Protein AF-G9QNP5-F1 (afdb_monomer)

Structure (mmCIF, N/CA/C/O backbone):
data_AF-G9QNP5-F1
#
_entry.id   AF-G9QNP5-F1
#
loop_
_atom_site.group_PDB
_atom_site.id
_atom_site.type_symbol
_atom_site.label_atom_id
_atom_site.label_alt_id
_atom_site.label_comp_id
_atom_site.label_asym_id
_atom_site.label_entity_id
_atom_site.label_seq_id
_atom_site.pdbx_PDB_ins_code
_atom_site.Cartn_x
_atom_site.Cartn_y
_atom_site.Cartn_z
_atom_site.occupancy
_atom_site.B_iso_or_equiv
_atom_site.auth_seq_id
_atom_site.auth_comp_id
_atom_site.auth_asym_id
_atom_site.auth_atom_id
_atom_site.pdbx_PDB_model_num
ATOM 1 N N . MET A 1 1 ? 5.532 4.391 25.648 1.00 56.62 1 MET A N 1
ATOM 2 C CA . MET A 1 1 ? 5.878 4.339 24.213 1.00 56.62 1 MET A CA 1
ATOM 3 C C . MET A 1 1 ? 5.497 5.683 23.632 1.00 56.62 1 MET A C 1
ATOM 5 O O . MET A 1 1 ? 4.546 6.259 24.132 1.00 56.62 1 MET A O 1
ATOM 9 N N . ARG A 1 2 ? 6.279 6.243 22.707 1.00 53.44 2 ARG A N 1
ATOM 10 C CA . ARG A 1 2 ? 5.830 7.424 21.964 1.00 53.44 2 ARG A CA 1
ATOM 11 C C . ARG A 1 2 ? 5.031 6.882 20.787 1.00 53.44 2 ARG A C 1
ATOM 13 O O . ARG A 1 2 ? 5.622 6.217 19.945 1.00 53.44 2 ARG A O 1
ATOM 20 N N . GLU A 1 3 ? 3.721 7.056 20.827 1.00 57.97 3 GLU A N 1
ATOM 21 C CA . GLU A 1 3 ? 2.862 6.879 19.660 1.00 57.97 3 GLU A CA 1
ATOM 22 C C . GLU A 1 3 ? 3.172 8.061 18.741 1.00 57.97 3 GLU A C 1
ATOM 24 O O . GLU A 1 3 ? 3.080 9.217 19.153 1.00 57.97 3 GLU A O 1
ATOM 29 N N . THR A 1 4 ? 3.715 7.772 17.562 1.00 74.25 4 THR A N 1
ATOM 30 C CA . THR A 1 4 ? 3.857 8.771 16.505 1.00 74.25 4 THR A CA 1
ATOM 31 C C . THR A 1 4 ? 2.599 8.648 15.664 1.00 74.25 4 THR A C 1
ATOM 33 O O . THR A 1 4 ? 2.353 7.567 15.135 1.00 74.25 4 THR A O 1
ATOM 36 N N . GLU A 1 5 ? 1.822 9.720 15.563 1.00 69.88 5 GLU A N 1
ATOM 37 C CA . GLU A 1 5 ? 0.705 9.810 14.621 1.00 69.88 5 GLU A CA 1
ATOM 38 C C . GLU A 1 5 ? 1.284 9.819 13.202 1.00 69.88 5 GLU A C 1
ATOM 40 O O . GLU A 1 5 ? 2.155 10.634 12.879 1.00 69.88 5 GLU A O 1
ATOM 45 N N . VAL A 1 6 ? 0.870 8.850 12.388 1.00 74.75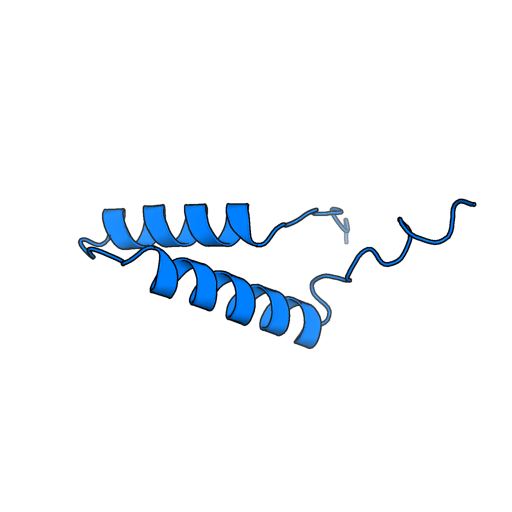 6 VAL A N 1
ATOM 46 C CA . VAL A 1 6 ? 1.307 8.693 11.000 1.00 74.75 6 VAL A CA 1
ATOM 47 C C . VAL A 1 6 ? 0.061 8.736 10.136 1.00 74.75 6 VAL A C 1
ATOM 49 O O . VAL A 1 6 ? -0.805 7.880 10.277 1.00 74.75 6 VAL A O 1
ATOM 52 N N . TYR A 1 7 ? 0.004 9.722 9.247 1.00 80.25 7 TYR A N 1
ATOM 53 C CA . TYR A 1 7 ? -1.002 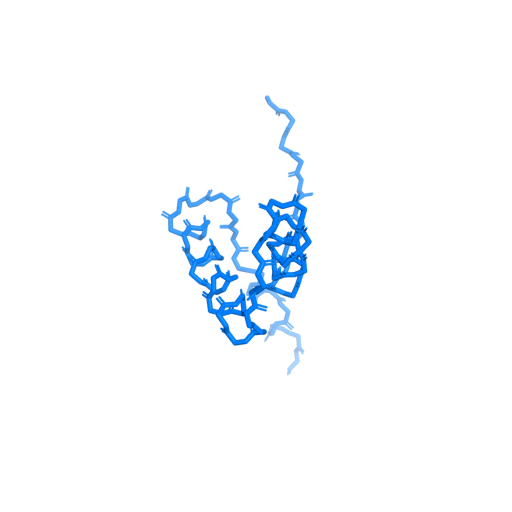9.804 8.196 1.00 80.25 7 TYR A CA 1
ATOM 54 C C . TYR A 1 7 ? -0.460 9.055 6.987 1.00 80.25 7 TYR A C 1
ATOM 56 O O . TYR A 1 7 ? 0.694 9.266 6.608 1.00 80.25 7 TYR A O 1
ATOM 64 N N . ILE A 1 8 ? -1.258 8.147 6.437 1.00 85.44 8 ILE A N 1
ATOM 65 C CA . ILE A 1 8 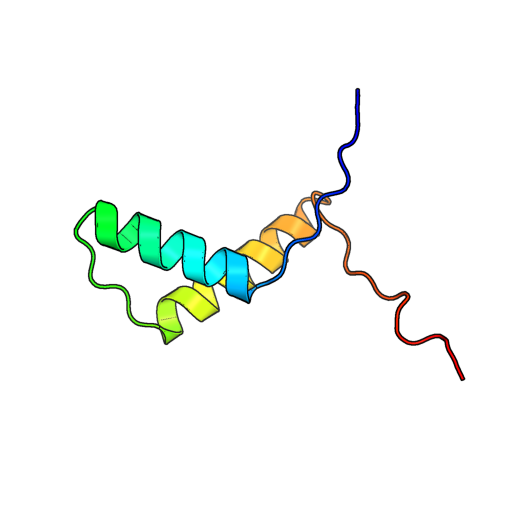? -0.879 7.349 5.277 1.00 85.44 8 ILE A CA 1
ATOM 66 C C . ILE A 1 8 ? -2.046 7.308 4.301 1.00 85.44 8 ILE A C 1
ATOM 68 O O . ILE A 1 8 ? -3.179 7.054 4.702 1.00 85.44 8 ILE A O 1
ATOM 72 N N . ASP A 1 9 ? -1.757 7.548 3.029 1.00 90.06 9 ASP A N 1
ATOM 73 C CA . ASP A 1 9 ? -2.713 7.397 1.941 1.00 90.06 9 ASP A CA 1
ATOM 74 C C . ASP A 1 9 ? -2.312 6.225 1.029 1.00 90.06 9 ASP A C 1
ATOM 76 O O . ASP A 1 9 ? -1.196 5.690 1.082 1.00 90.06 9 ASP A O 1
ATOM 80 N N . THR A 1 10 ? -3.257 5.763 0.214 1.00 92.56 10 THR A N 1
ATOM 81 C CA . THR A 1 10 ? -3.025 4.644 -0.706 1.00 92.56 10 THR A CA 1
ATOM 82 C C . THR A 1 10 ? -2.103 5.027 -1.868 1.00 92.56 10 THR A C 1
ATOM 84 O O . THR A 1 10 ? -1.398 4.161 -2.390 1.00 92.56 10 THR A O 1
ATOM 87 N N . GLU A 1 11 ? -2.017 6.309 -2.240 1.00 94.19 11 GLU A N 1
ATOM 88 C CA . GLU A 1 11 ? -1.122 6.788 -3.302 1.00 94.19 11 GLU A CA 1
ATOM 89 C C . GLU A 1 11 ? 0.359 6.696 -2.885 1.00 94.19 11 GLU A C 1
ATOM 91 O O . GLU A 1 11 ? 1.187 6.190 -3.645 1.00 94.19 11 GLU A O 1
ATOM 96 N N . GLU A 1 12 ? 0.699 7.087 -1.658 1.00 94.31 12 GLU A N 1
ATOM 97 C CA . GLU A 1 12 ? 2.037 7.004 -1.070 1.00 94.31 12 GLU A CA 1
ATOM 98 C C . GLU A 1 12 ? 2.476 5.542 -0.944 1.00 94.31 12 GLU A C 1
ATOM 100 O O . GLU A 1 12 ? 3.610 5.187 -1.291 1.00 94.31 12 GLU A O 1
ATOM 105 N N . ILE A 1 13 ? 1.566 4.663 -0.506 1.00 95.06 13 ILE A N 1
ATOM 106 C CA . ILE A 1 13 ? 1.821 3.220 -0.451 1.00 95.06 13 ILE A CA 1
ATOM 107 C C . ILE A 1 13 ? 2.131 2.682 -1.857 1.00 95.06 13 ILE A C 1
ATOM 109 O O . ILE A 1 13 ? 3.106 1.937 -2.036 1.00 95.06 13 ILE A O 1
ATOM 113 N N . ALA A 1 14 ? 1.344 3.070 -2.864 1.00 96.62 14 ALA A N 1
ATOM 114 C CA . ALA A 1 14 ? 1.553 2.660 -4.247 1.00 96.62 14 ALA A CA 1
ATOM 115 C C . ALA A 1 14 ? 2.916 3.143 -4.775 1.00 96.62 14 ALA A C 1
ATOM 117 O O . ALA A 1 14 ? 3.715 2.349 -5.284 1.00 96.62 14 ALA A O 1
ATOM 118 N N . GLU A 1 15 ? 3.249 4.423 -4.603 1.00 95.94 15 GLU A N 1
ATOM 119 C CA . GLU A 1 15 ? 4.537 4.979 -5.029 1.00 95.94 15 GLU A CA 1
ATOM 120 C C . GLU A 1 15 ? 5.726 4.277 -4.361 1.00 95.94 15 GLU A C 1
ATOM 122 O O . GLU A 1 15 ? 6.724 3.950 -5.024 1.00 95.94 15 GLU A O 1
ATOM 127 N N . PHE A 1 16 ? 5.609 3.981 -3.064 1.00 95.69 16 PHE A N 1
ATOM 128 C CA . PHE A 1 16 ? 6.623 3.246 -2.321 1.00 95.69 16 PHE A CA 1
ATOM 129 C C . PHE A 1 16 ? 6.853 1.852 -2.915 1.00 95.69 16 PHE A C 1
ATOM 131 O O . PHE A 1 16 ? 7.997 1.483 -3.218 1.00 95.69 16 PHE A O 1
ATOM 138 N N . PHE A 1 17 ? 5.783 1.083 -3.137 1.00 96.25 17 PHE A N 1
ATOM 139 C CA . PHE A 1 17 ? 5.892 -0.253 -3.720 1.00 96.25 17 PHE A CA 1
ATOM 140 C C . PHE A 1 17 ? 6.428 -0.218 -5.144 1.00 96.25 17 PHE A C 1
ATOM 142 O O . PHE A 1 17 ? 7.310 -1.015 -5.470 1.00 96.25 17 PHE A O 1
ATOM 149 N N . TYR A 1 18 ? 5.975 0.723 -5.973 1.00 97.12 18 TYR A N 1
ATOM 150 C CA . TYR A 1 18 ? 6.502 0.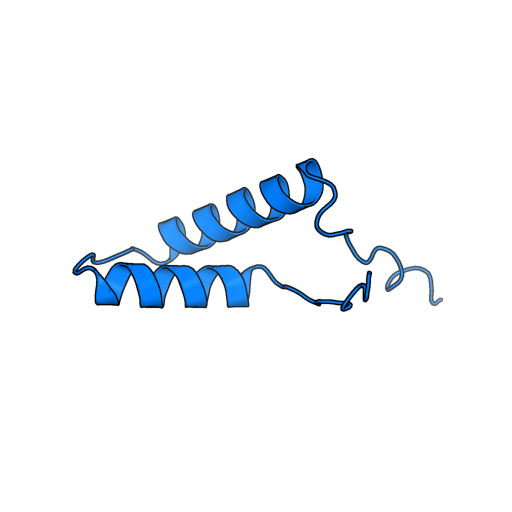903 -7.321 1.00 97.12 18 TYR A CA 1
ATOM 151 C C . TYR A 1 18 ? 8.023 1.100 -7.293 1.00 97.12 18 TYR A C 1
ATOM 153 O O . TYR A 1 18 ? 8.767 0.361 -7.947 1.00 97.12 18 TYR A O 1
ATOM 161 N N . GLY A 1 19 ? 8.508 2.051 -6.489 1.00 96.44 19 GLY A N 1
ATOM 162 C CA . GLY A 1 19 ? 9.934 2.346 -6.368 1.00 96.44 19 GLY A CA 1
ATOM 163 C C . GLY A 1 19 ? 10.748 1.157 -5.853 1.00 96.44 19 GLY A C 1
ATOM 164 O O . GLY A 1 19 ? 11.814 0.844 -6.390 1.00 96.44 19 GLY A O 1
ATOM 165 N N . GLU A 1 20 ? 10.251 0.459 -4.834 1.00 97.62 20 GLU A N 1
ATOM 166 C CA . GLU A 1 20 ? 10.919 -0.708 -4.260 1.00 97.62 20 GLU A CA 1
ATOM 167 C C . GLU A 1 20 ? 10.947 -1.910 -5.220 1.00 97.62 20 GLU A C 1
ATOM 169 O O . GLU A 1 20 ? 11.965 -2.612 -5.300 1.00 97.62 20 GLU A O 1
ATOM 174 N N . LEU A 1 21 ? 9.878 -2.137 -5.983 1.00 96.75 21 LEU A N 1
ATOM 175 C CA . LEU A 1 21 ? 9.814 -3.178 -7.009 1.00 96.75 21 LEU A CA 1
ATOM 176 C C . LEU A 1 21 ? 10.783 -2.872 -8.158 1.00 96.75 21 LEU A C 1
ATOM 178 O O . LEU A 1 21 ? 11.571 -3.742 -8.540 1.00 96.75 21 LEU A O 1
ATOM 182 N N . VAL A 1 22 ? 10.825 -1.625 -8.632 1.00 96.75 22 VAL A N 1
ATOM 183 C CA . VAL A 1 22 ? 11.776 -1.188 -9.667 1.00 96.75 22 VAL A CA 1
ATOM 184 C C . VAL A 1 22 ? 13.226 -1.360 -9.208 1.00 96.75 22 VAL A C 1
ATOM 186 O O . VAL A 1 22 ? 14.041 -1.917 -9.945 1.00 96.75 22 VAL A O 1
ATOM 189 N N . LYS A 1 23 ? 13.568 -0.974 -7.969 1.00 97.44 23 LYS A N 1
ATOM 190 C CA . LYS A 1 23 ? 14.925 -1.175 -7.411 1.00 97.44 23 LYS A CA 1
ATOM 191 C C . LYS A 1 23 ? 15.342 -2.648 -7.357 1.00 97.44 23 LYS A C 1
ATOM 193 O O . LYS A 1 23 ? 16.532 -2.946 -7.420 1.00 97.44 23 LYS A O 1
ATOM 198 N N . ARG A 1 24 ? 14.380 -3.567 -7.236 1.00 97.12 24 ARG A N 1
ATOM 199 C CA . ARG A 1 24 ? 14.606 -5.023 -7.235 1.00 97.12 24 ARG A CA 1
ATOM 200 C C . ARG A 1 24 ? 14.600 -5.636 -8.641 1.00 97.12 24 ARG A C 1
ATOM 202 O O . ARG A 1 24 ? 14.810 -6.838 -8.766 1.00 97.12 24 ARG A O 1
ATOM 209 N N . GLY A 1 25 ? 14.415 -4.824 -9.684 1.00 96.69 25 GLY A N 1
ATOM 210 C CA . GLY A 1 25 ? 14.449 -5.251 -11.083 1.00 96.69 25 GLY A CA 1
ATOM 211 C C . GLY A 1 25 ? 13.107 -5.733 -11.636 1.00 96.69 25 GLY A C 1
ATOM 212 O O . GLY A 1 25 ? 13.086 -6.351 -12.699 1.00 96.69 25 GLY A O 1
ATOM 213 N N . PHE A 1 26 ? 11.999 -5.467 -10.940 1.00 96.75 26 PHE A N 1
ATOM 214 C CA . PHE A 1 26 ? 10.657 -5.729 -11.456 1.00 96.75 26 PHE A CA 1
ATOM 215 C C . PHE A 1 26 ? 10.172 -4.570 -12.335 1.00 96.75 26 PHE A C 1
ATOM 217 O O . PHE A 1 26 ? 10.605 -3.428 -12.179 1.00 96.75 26 PHE A O 1
ATOM 224 N N . ILE A 1 27 ? 9.243 -4.869 -13.244 1.00 95.81 27 ILE A N 1
ATOM 225 C CA . ILE A 1 27 ? 8.508 -3.874 -14.036 1.00 95.81 27 ILE A CA 1
ATOM 226 C C . ILE A 1 27 ? 7.043 -3.971 -13.600 1.00 95.81 27 ILE A C 1
ATOM 228 O O . ILE A 1 27 ? 6.273 -4.693 -14.233 1.00 95.81 27 ILE A O 1
ATOM 232 N N . PRO A 1 28 ? 6.683 -3.356 -12.464 1.00 94.06 28 PRO A N 1
ATOM 233 C CA . PRO A 1 28 ? 5.324 -3.437 -11.956 1.00 94.06 28 PRO A CA 1
ATOM 234 C C . PRO A 1 28 ? 4.375 -2.609 -12.827 1.00 94.06 28 PRO A C 1
ATOM 236 O O . PRO A 1 28 ? 4.714 -1.497 -13.243 1.00 94.06 28 PRO A O 1
ATOM 239 N N . ASN A 1 29 ? 3.182 -3.133 -13.103 1.00 95.75 29 ASN A N 1
ATOM 240 C CA . ASN A 1 29 ? 2.146 -2.338 -13.752 1.00 95.75 29 ASN A CA 1
ATOM 241 C C . ASN A 1 29 ? 1.445 -1.459 -12.721 1.00 95.75 29 ASN A C 1
ATOM 243 O O . ASN A 1 29 ? 1.209 -1.896 -11.600 1.00 95.75 29 ASN A O 1
ATOM 247 N N . LYS A 1 30 ? 1.040 -0.250 -13.127 1.00 92.62 30 LYS A N 1
ATOM 248 C CA . LYS A 1 30 ? 0.353 0.697 -12.237 1.00 92.62 30 LYS A CA 1
ATOM 249 C C . LYS A 1 30 ? -0.841 0.055 -11.515 1.00 92.62 30 LYS A C 1
ATOM 251 O O . LYS A 1 30 ? -0.870 0.050 -10.299 1.00 92.62 30 LYS A O 1
ATOM 256 N N . SER A 1 31 ? -1.739 -0.593 -12.260 1.00 95.56 31 SER A N 1
ATOM 257 C CA . SER A 1 31 ? -2.914 -1.259 -11.678 1.00 95.56 31 SER A CA 1
ATOM 258 C C . SER A 1 31 ? -2.562 -2.345 -10.657 1.00 95.56 31 SER A C 1
ATOM 260 O O . SER A 1 31 ? -3.300 -2.513 -9.704 1.00 95.56 31 SER A O 1
ATOM 262 N N . GLU A 1 32 ? -1.455 -3.076 -10.823 1.00 95.06 32 GLU A N 1
ATOM 263 C CA . GLU A 1 32 ? -1.051 -4.091 -9.837 1.00 95.06 32 GLU A CA 1
ATOM 264 C C . GLU A 1 32 ? -0.528 -3.445 -8.552 1.00 95.06 32 GLU A C 1
ATOM 266 O O . GLU A 1 32 ? -0.689 -3.999 -7.472 1.00 95.06 32 GLU A O 1
ATOM 271 N N . VAL A 1 33 ? 0.118 -2.286 -8.670 1.00 96.81 33 VAL A N 1
ATOM 272 C CA . VAL A 1 33 ? 0.637 -1.535 -7.527 1.00 96.81 33 VAL A CA 1
ATOM 273 C C . VAL A 1 33 ? -0.485 -0.833 -6.772 1.00 96.81 33 VAL A C 1
ATOM 275 O O . VAL A 1 33 ? -0.467 -0.859 -5.547 1.00 96.81 33 VAL A O 1
ATOM 278 N N . ASP A 1 34 ? -1.456 -0.273 -7.491 1.00 96.50 34 ASP A N 1
ATOM 279 C CA . ASP A 1 34 ? -2.646 0.346 -6.905 1.00 96.50 34 ASP A CA 1
ATOM 280 C C . ASP A 1 34 ? -3.422 -0.704 -6.077 1.00 96.50 34 ASP A C 1
ATOM 282 O O . ASP A 1 34 ? -3.661 -0.509 -4.891 1.00 96.50 34 ASP A O 1
ATOM 286 N N . GLU A 1 35 ? -3.666 -1.896 -6.635 1.00 97.69 35 GLU A N 1
ATOM 287 C CA . GLU A 1 35 ? -4.311 -3.005 -5.906 1.00 97.69 35 GLU A CA 1
ATOM 288 C C . GLU A 1 35 ? -3.484 -3.478 -4.697 1.00 97.69 35 GLU A C 1
ATOM 290 O O . GLU A 1 35 ? -4.027 -3.821 -3.647 1.00 97.69 35 GLU A O 1
ATOM 295 N N . LEU A 1 36 ? -2.148 -3.503 -4.806 1.00 96.50 36 LEU A N 1
ATOM 296 C CA . LEU A 1 36 ? -1.284 -3.826 -3.666 1.00 96.50 36 LEU A CA 1
ATOM 297 C C . LEU A 1 36 ? -1.371 -2.772 -2.563 1.00 96.50 36 LEU A C 1
ATOM 299 O O . LEU A 1 36 ? -1.240 -3.126 -1.387 1.00 96.50 36 LEU A O 1
ATOM 303 N N . ALA A 1 37 ? -1.559 -1.505 -2.925 1.00 96.62 37 ALA A N 1
ATOM 304 C CA . ALA A 1 37 ? -1.726 -0.433 -1.964 1.00 96.62 37 ALA A CA 1
ATOM 305 C C . ALA A 1 37 ? -3.041 -0.580 -1.201 1.00 96.62 37 ALA A C 1
ATOM 307 O O . ALA A 1 37 ? -3.004 -0.597 0.029 1.00 96.62 37 ALA A O 1
ATOM 308 N N . ASP A 1 38 ? -4.146 -0.823 -1.906 1.00 95.88 38 ASP A N 1
ATOM 309 C CA . ASP A 1 38 ? -5.462 -1.059 -1.304 1.00 95.88 38 ASP A CA 1
ATOM 310 C C . ASP A 1 38 ? -5.434 -2.267 -0.355 1.00 95.88 38 ASP A C 1
ATOM 312 O O . ASP A 1 38 ? -5.780 -2.155 0.822 1.00 95.88 38 ASP A O 1
ATOM 316 N N . ILE A 1 39 ? -4.896 -3.407 -0.809 1.00 97.00 39 ILE A N 1
ATOM 317 C CA . ILE A 1 39 ? -4.744 -4.615 0.023 1.00 97.00 39 ILE A CA 1
ATOM 318 C C . ILE A 1 39 ? -3.892 -4.333 1.269 1.00 97.00 39 ILE A C 1
ATOM 320 O O . ILE A 1 39 ? -4.152 -4.862 2.353 1.00 97.00 39 ILE A O 1
ATOM 324 N N . THR A 1 40 ? -2.832 -3.533 1.124 1.00 95.44 40 THR A N 1
ATOM 325 C CA . THR A 1 40 ? -1.950 -3.186 2.243 1.00 95.44 40 THR A CA 1
ATOM 326 C C . THR A 1 40 ? -2.665 -2.279 3.234 1.00 95.44 40 THR A C 1
ATOM 328 O O . THR A 1 40 ? -2.571 -2.524 4.434 1.00 95.44 40 THR A O 1
ATOM 331 N N . PHE A 1 41 ? -3.401 -1.280 2.756 1.00 94.25 41 PHE A N 1
ATOM 332 C CA . PHE A 1 41 ? -4.187 -0.380 3.589 1.00 94.25 41 PHE A CA 1
ATOM 333 C C . PHE A 1 41 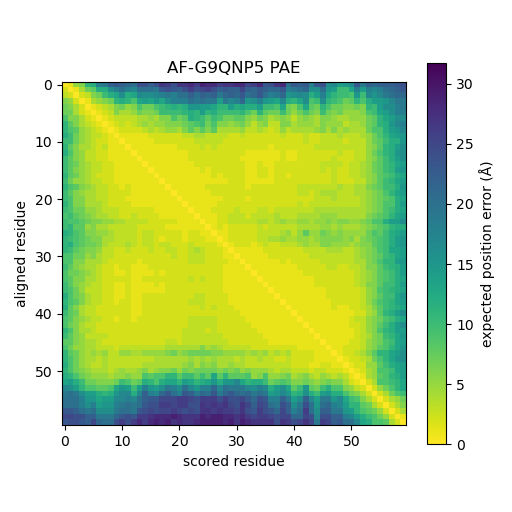? -5.237 -1.152 4.397 1.00 94.25 41 PHE A C 1
ATOM 335 O O . PHE A 1 41 ? -5.237 -1.087 5.628 1.00 94.25 41 PHE A O 1
ATOM 342 N N . GLU A 1 42 ? -6.024 -2.009 3.738 1.00 94.81 42 GLU A N 1
ATOM 343 C CA . GLU A 1 42 ? -6.977 -2.911 4.397 1.00 94.81 42 GLU A CA 1
ATOM 344 C C . GLU A 1 42 ? -6.300 -3.810 5.441 1.00 94.81 42 GLU A C 1
ATOM 346 O O . GLU A 1 42 ? -6.822 -4.027 6.537 1.00 94.81 42 GLU A O 1
ATOM 351 N N . TYR A 1 43 ? -5.110 -4.335 5.134 1.00 95.56 43 TYR A N 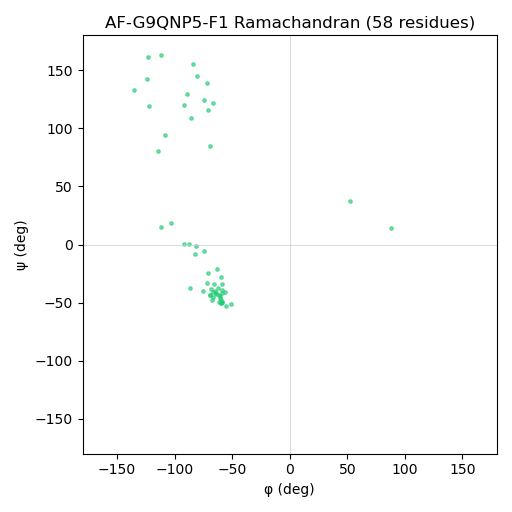1
ATOM 352 C CA . TYR A 1 43 ? -4.347 -5.144 6.079 1.00 95.56 43 TYR A CA 1
ATOM 353 C C . TYR A 1 43 ? -3.894 -4.337 7.305 1.00 95.56 43 TYR A C 1
ATOM 355 O O . TYR A 1 43 ? -3.936 -4.858 8.422 1.00 95.56 43 TYR A O 1
ATOM 363 N N . LEU A 1 44 ? -3.465 -3.084 7.126 1.00 93.19 44 LEU A N 1
ATOM 364 C CA . LEU A 1 44 ? -3.063 -2.204 8.225 1.00 93.19 44 LEU A CA 1
ATOM 365 C C . LEU A 1 44 ? -4.261 -1.8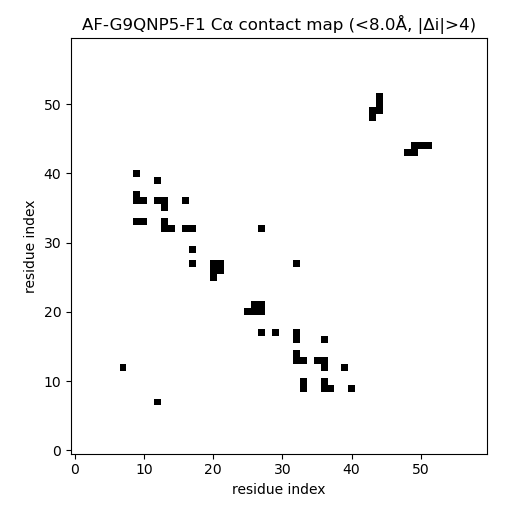37 9.115 1.00 93.19 44 LEU A C 1
ATOM 367 O O . LEU A 1 44 ? -4.131 -1.913 10.342 1.00 93.19 44 LEU A O 1
ATOM 371 N N . LEU A 1 45 ? -5.426 -1.557 8.519 1.00 91.44 45 LEU A N 1
ATOM 372 C CA . LEU A 1 45 ? -6.697 -1.378 9.233 1.00 91.44 45 LEU A CA 1
ATOM 373 C C . LEU A 1 45 ? -7.066 -2.638 10.028 1.00 91.44 45 LEU A C 1
ATOM 375 O O . LEU A 1 45 ? -7.303 -2.586 11.235 1.00 91.44 45 LEU A O 1
ATOM 379 N N . ALA A 1 46 ? -7.022 -3.812 9.392 1.00 94.62 46 ALA A N 1
ATOM 380 C CA . ALA A 1 46 ? -7.346 -5.089 10.032 1.00 94.62 46 ALA A CA 1
ATOM 381 C C . ALA A 1 46 ? -6.393 -5.458 11.184 1.00 94.62 46 ALA A C 1
ATOM 383 O O . ALA A 1 46 ? -6.723 -6.288 12.037 1.00 94.62 46 ALA A O 1
ATOM 384 N N . LYS A 1 47 ? -5.188 -4.879 11.209 1.00 94.06 47 LYS A N 1
ATOM 385 C CA . LYS A 1 47 ? -4.216 -5.027 12.298 1.00 94.06 47 LYS A CA 1
ATOM 386 C C . LYS A 1 47 ? -4.337 -3.953 13.375 1.00 94.06 47 LYS A C 1
ATOM 388 O O . LYS A 1 47 ? -3.563 -4.020 14.330 1.00 94.06 47 LYS A O 1
ATOM 393 N N . SER A 1 48 ? -5.276 -3.018 13.234 1.00 90.25 48 SER A N 1
ATOM 394 C CA . SER A 1 48 ? -5.415 -1.845 14.102 1.00 90.25 48 SER A CA 1
ATOM 395 C C . SER A 1 48 ? -4.094 -1.075 14.216 1.00 90.25 48 SER A C 1
ATOM 397 O O . SER A 1 48 ? -3.706 -0.646 15.301 1.00 90.25 48 SER A O 1
ATOM 399 N N . ILE A 1 49 ? -3.347 -1.001 13.105 1.00 90.31 49 ILE A N 1
ATOM 400 C CA . ILE A 1 49 ? -2.114 -0.206 12.996 1.00 90.31 49 ILE A CA 1
ATOM 401 C C . ILE A 1 49 ? -2.459 1.230 12.604 1.00 90.31 49 ILE A C 1
ATOM 403 O O . ILE A 1 49 ? -1.812 2.156 13.084 1.00 90.31 49 ILE A O 1
ATOM 407 N N . ILE A 1 50 ? -3.461 1.380 11.738 1.00 89.50 50 ILE A N 1
ATOM 408 C CA . ILE A 1 50 ? -4.054 2.652 11.330 1.00 89.50 50 ILE A CA 1
ATOM 409 C C . ILE A 1 50 ? -5.555 2.615 11.623 1.00 89.50 50 ILE A C 1
ATOM 411 O O . ILE A 1 50 ? -6.131 1.534 11.786 1.00 89.50 50 ILE A O 1
ATOM 415 N N . GLU A 1 51 ? -6.156 3.793 11.678 1.00 88.06 51 GLU A N 1
ATOM 416 C CA . GLU A 1 51 ? -7.593 4.024 11.778 1.00 88.06 51 GLU A CA 1
ATOM 417 C C . GLU A 1 51 ? -7.983 4.923 10.602 1.00 88.06 51 GLU A C 1
ATOM 419 O O . GLU A 1 51 ? -7.179 5.750 10.169 1.00 88.06 51 GLU A O 1
ATOM 424 N N . GLU A 1 52 ? -9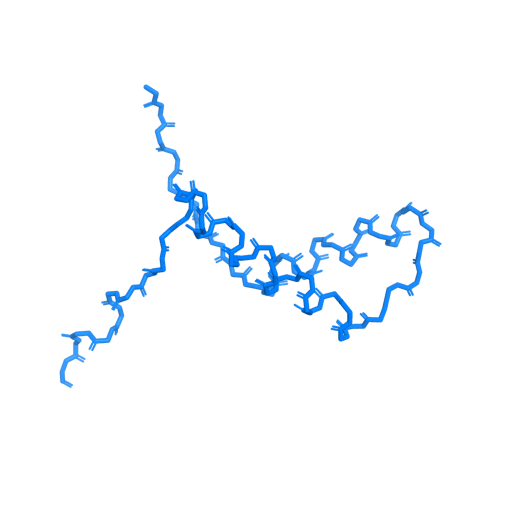.153 4.686 10.020 1.00 80.94 52 GLU A N 1
ATOM 425 C CA . GLU A 1 52 ? -9.671 5.541 8.955 1.00 80.94 52 GLU A CA 1
ATOM 426 C C . GLU A 1 52 ? -10.161 6.840 9.608 1.00 80.94 52 GLU A C 1
ATOM 428 O O . GLU A 1 52 ? -10.945 6.785 10.556 1.00 80.94 52 GLU A O 1
ATOM 433 N N . ASP A 1 53 ? -9.658 7.993 9.157 1.00 74.69 53 ASP A N 1
ATOM 434 C CA . ASP A 1 53 ? -10.124 9.305 9.623 1.00 74.69 53 ASP A CA 1
ATOM 435 C C . ASP A 1 53 ? -11.561 9.524 9.102 1.00 74.69 53 ASP A C 1
ATOM 437 O O . ASP A 1 53 ? -11.779 10.107 8.043 1.00 74.69 53 ASP A O 1
ATOM 441 N N . GLU A 1 54 ? -12.563 9.015 9.827 1.00 64.06 54 GLU A N 1
ATOM 442 C CA . GLU A 1 54 ? -13.993 9.234 9.537 1.00 64.06 54 GLU A CA 1
ATOM 443 C C . GLU A 1 54 ? -14.464 10.659 9.930 1.00 64.06 54 GLU A C 1
ATOM 445 O O . GLU A 1 54 ? -15.592 11.052 9.635 1.00 64.06 54 GLU A O 1
ATOM 450 N N . ASP A 1 55 ? -13.602 11.461 10.570 1.00 56.28 55 ASP A N 1
ATOM 451 C CA . ASP A 1 55 ? -13.949 12.750 11.192 1.00 56.28 55 ASP A CA 1
ATOM 452 C C . ASP A 1 55 ? -14.018 13.956 10.218 1.00 56.28 55 ASP A C 1
ATOM 454 O O . ASP A 1 55 ? -14.357 15.066 10.640 1.00 56.28 55 ASP A O 1
ATOM 458 N N . GLU A 1 56 ? -13.746 13.793 8.914 1.00 53.56 56 GLU A N 1
ATOM 459 C CA . G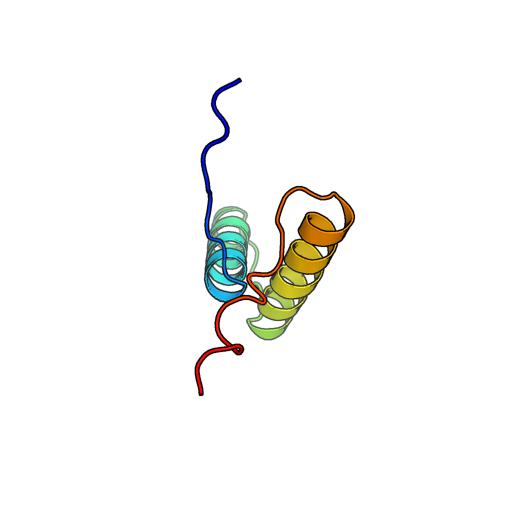LU A 1 56 ? -13.855 14.901 7.938 1.00 53.56 56 GLU A CA 1
ATOM 460 C C . GLU A 1 56 ? -15.289 15.158 7.414 1.00 53.56 56 GLU A C 1
ATOM 462 O O . GLU A 1 56 ? -15.529 16.206 6.811 1.00 53.56 56 GLU A O 1
ATOM 467 N N . ASP A 1 57 ? -16.268 14.295 7.720 1.00 54.62 57 ASP A N 1
ATOM 468 C CA . ASP A 1 57 ? -17.649 14.377 7.196 1.00 54.62 57 ASP A CA 1
ATOM 469 C C . ASP A 1 57 ? -18.739 14.737 8.245 1.00 54.62 57 ASP A C 1
ATOM 471 O O . ASP A 1 57 ? -19.934 14.618 7.966 1.00 54.62 57 ASP A O 1
ATOM 475 N N . GLU A 1 58 ? -18.386 15.237 9.440 1.00 57.88 58 GLU A N 1
ATOM 476 C CA . GLU A 1 58 ? -19.366 15.778 10.420 1.00 57.88 58 GLU A CA 1
ATOM 477 C C . GLU A 1 58 ? -19.424 17.323 10.484 1.00 57.88 58 GLU A C 1
ATOM 479 O O . GLU A 1 58 ? -19.968 17.908 11.427 1.00 57.88 58 GLU A O 1
ATOM 484 N N . SER A 1 59 ? -18.915 18.021 9.462 1.00 56.06 59 SER A N 1
ATOM 485 C CA . SER A 1 59 ? -18.997 19.487 9.358 1.00 56.06 59 SER A CA 1
ATOM 486 C C . SER A 1 59 ? -19.982 19.953 8.271 1.00 56.06 59 SER A C 1
ATOM 488 O O . SER A 1 59 ? -19.588 20.158 7.127 1.00 56.06 59 SER A O 1
ATOM 490 N N . GLU A 1 60 ? -21.222 20.218 8.716 1.00 46.22 60 GLU A N 1
ATOM 491 C CA . GLU A 1 60 ? -22.360 20.953 8.090 1.00 46.22 60 GLU A CA 1
ATOM 492 C C . GLU A 1 60 ? -23.462 20.178 7.335 1.00 46.22 60 GLU A C 1
ATOM 494 O O . GLU A 1 60 ? -23.281 19.751 6.174 1.00 46.22 60 GLU A O 1
#

Mean predicted aligned error: 6.6 Å

pLDDT: mean 86.29, std 15.13, range [46.22, 97.69]

InterPro domains:
  IPR025545 YozD-like protein [PF14162] (1-56)

Organism: NCBI:txid665952

Solvent-accessible surface area (backbone atoms only — not comparable to full-atom values): 3858 Å² total; per-residue (Å²): 133,86,85,74,91,77,91,83,56,55,66,60,46,18,52,50,51,49,54,55,39,44,78,72,71,46,86,78,52,68,71,62,32,48,53,50,14,51,56,47,50,54,50,35,44,77,65,68,74,48,78,82,84,73,77,82,79,79,80,132

Radius of gyration: 14.34 Å; Cα contacts (8 Å, |Δi|>4): 30; chains: 1; bounding box: 37×27×38 Å

Nearest PDB structures (foldseek):
  1knz-assembly2_C  TM=7.705E-01  e=5.520E+00  Simian rotavirus A/SA11
  3r20-assembly1_A  TM=6.923E-01  e=5.158E+00  Mycolicibacterium smegmatis MC2 155
  2w43-assembly1_B  TM=6.689E-01  e=6.323E+00  Sulfurisphaera tokodaii

Sequence (60 aa):
MRETEVYIDTEEIAEFFYGELVKRGFIPNKSEVDELADITFEYLLAKSIIEEDEDEDESE

Foldseek 3Di:
DDDDDDDDDLVVQLVVVCVVCVVVVHDDDSVVSSVVSVVVVVVCVVVVVDDPCPPPPPDD

Secondary structure (DSSP, 8-state):
---------HHHHHHHHHHHHHHTT----HHHHHHHHHHHHHHHHHTTSS---GGGG---